Protein AF-A0A961E1S6-F1 (afdb_monomer_lite)

Foldseek 3Di:
DPDVVVLVVLLVVLVVQLVVLVVQLVVLVVPQDPVLVVCCVPDPVSVVVNVVCVVSVVSNVVSVVSNVVSVVVNVVSVLVVQLVVCVVVCVVVVHDPVVSVVSD

pLDDT: mean 72.64, std 11.31, range [42.47, 91.56]

Structure (mmCIF, N/CA/C/O backbone):
data_AF-A0A961E1S6-F1
#
_entry.id   AF-A0A961E1S6-F1
#
loop_
_atom_site.group_PDB
_atom_site.id
_atom_site.type_symbol
_atom_site.label_atom_id
_atom_site.label_alt_id
_atom_site.label_comp_id
_atom_site.label_asym_id
_atom_site.label_entity_id
_atom_site.label_seq_id
_atom_site.pdbx_PDB_ins_code
_atom_site.Cartn_x
_atom_site.Cartn_y
_atom_site.Cartn_z
_atom_site.occupancy
_atom_site.B_iso_or_equiv
_atom_site.auth_seq_id
_atom_site.auth_comp_id
_atom_site.auth_asym_id
_atom_site.auth_atom_id
_atom_site.pdbx_PDB_model_num
ATOM 1 N N . MET A 1 1 ? 1.639 -1.861 -27.780 1.00 49.94 1 MET A N 1
ATOM 2 C CA . MET A 1 1 ? 0.815 -0.814 -27.130 1.00 49.94 1 MET A CA 1
ATOM 3 C C . MET A 1 1 ? 1.611 0.489 -27.168 1.00 49.94 1 MET A C 1
ATOM 5 O O . MET A 1 1 ? 2.422 0.714 -26.287 1.00 49.94 1 MET A O 1
ATOM 9 N N . ASN A 1 2 ? 1.494 1.278 -28.242 1.00 56.91 2 ASN A N 1
ATOM 10 C CA . ASN A 1 2 ? 2.478 2.319 -28.599 1.00 56.91 2 ASN A CA 1
ATOM 11 C C . ASN A 1 2 ? 1.995 3.759 -28.326 1.00 56.91 2 ASN A C 1
ATOM 13 O O . ASN A 1 2 ? 2.334 4.679 -29.066 1.00 56.91 2 ASN A O 1
ATOM 17 N N . SER A 1 3 ? 1.168 3.958 -27.295 1.00 74.62 3 SER A N 1
ATOM 18 C CA . SER A 1 3 ? 0.652 5.283 -26.930 1.00 74.62 3 SER A CA 1
ATOM 19 C C . SER A 1 3 ? 1.215 5.710 -25.570 1.00 74.62 3 SER A C 1
ATOM 21 O O . SER A 1 3 ? 0.792 5.154 -24.554 1.00 74.62 3 SER A O 1
ATOM 23 N N . PRO A 1 4 ? 2.132 6.698 -25.520 1.00 76.44 4 PRO A N 1
ATOM 24 C CA . PRO A 1 4 ? 2.780 7.142 -24.277 1.00 76.44 4 PRO A CA 1
ATOM 25 C C . PRO A 1 4 ? 1.777 7.628 -23.219 1.00 76.44 4 PRO A C 1
ATOM 27 O O . PRO A 1 4 ? 2.005 7.479 -22.022 1.00 76.44 4 PRO A O 1
ATOM 30 N N . TRP A 1 5 ? 0.615 8.118 -23.655 1.00 80.88 5 TRP A N 1
ATOM 31 C CA . TRP A 1 5 ? -0.492 8.520 -22.788 1.00 80.88 5 TRP A CA 1
ATOM 32 C C . TRP A 1 5 ? -1.084 7.371 -21.964 1.00 80.88 5 TRP A C 1
ATOM 34 O O . TRP A 1 5 ? -1.400 7.564 -20.795 1.00 80.88 5 TRP A O 1
ATOM 44 N N . ILE A 1 6 ? -1.199 6.167 -22.537 1.00 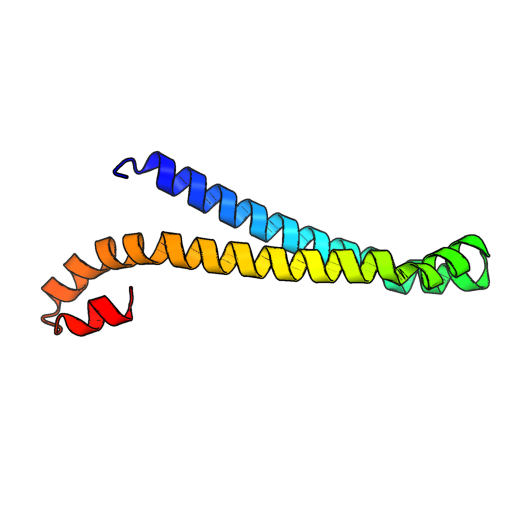82.44 6 ILE A N 1
ATOM 45 C CA . ILE A 1 6 ? -1.734 4.997 -21.822 1.00 82.44 6 ILE A CA 1
ATOM 46 C C . ILE A 1 6 ? -0.753 4.568 -20.732 1.00 82.44 6 ILE A C 1
ATOM 48 O O . ILE A 1 6 ? -1.167 4.282 -19.614 1.00 82.44 6 ILE A O 1
ATOM 52 N N . PHE A 1 7 ? 0.547 4.574 -21.039 1.00 79.19 7 PHE A N 1
ATOM 53 C CA . PHE A 1 7 ? 1.588 4.261 -20.063 1.00 79.19 7 PHE A CA 1
ATOM 54 C C . PHE A 1 7 ? 1.560 5.236 -18.880 1.00 79.19 7 PHE A C 1
ATOM 56 O O . PHE A 1 7 ? 1.573 4.803 -17.731 1.00 79.19 7 PHE A O 1
ATOM 63 N N . LEU A 1 8 ? 1.454 6.540 -19.154 1.00 83.31 8 LEU A N 1
ATOM 64 C CA . LEU A 1 8 ? 1.327 7.558 -18.111 1.00 83.31 8 LEU A CA 1
ATOM 65 C C . LEU A 1 8 ? 0.070 7.350 -17.259 1.00 83.31 8 LEU A C 1
ATOM 67 O O . LEU A 1 8 ? 0.175 7.314 -16.038 1.00 83.31 8 LEU A O 1
ATOM 71 N N . LEU A 1 9 ? -1.095 7.148 -17.881 1.00 87.69 9 LEU A N 1
ATOM 72 C CA . LEU A 1 9 ? -2.351 6.930 -17.154 1.00 87.69 9 LEU A CA 1
ATOM 73 C C . LEU A 1 9 ? -2.306 5.680 -16.267 1.00 87.69 9 LEU A C 1
ATOM 75 O O . LEU A 1 9 ? -2.728 5.738 -15.113 1.00 87.69 9 LEU A O 1
ATOM 79 N N . VAL A 1 10 ? -1.770 4.569 -16.779 1.00 85.19 10 VAL A N 1
ATOM 80 C CA . VAL A 1 10 ? -1.635 3.316 -16.020 1.00 85.19 10 VAL A CA 1
ATOM 81 C C . VAL A 1 10 ? -0.668 3.496 -14.852 1.00 85.19 10 VAL A C 1
ATOM 83 O O . VAL A 1 10 ? -1.018 3.161 -13.723 1.00 85.19 10 VAL A O 1
ATOM 86 N N . THR A 1 11 ? 0.512 4.073 -15.084 1.00 81.62 11 THR A N 1
ATOM 87 C CA . THR A 1 11 ? 1.508 4.306 -14.028 1.00 81.62 11 THR A CA 1
ATOM 88 C C . THR A 1 11 ? 0.977 5.250 -12.951 1.00 81.62 11 THR A C 1
ATOM 90 O O . THR A 1 11 ? 1.073 4.938 -11.764 1.00 81.62 11 THR A O 1
ATOM 93 N N . THR A 1 12 ? 0.358 6.371 -13.330 1.00 88.00 12 THR A N 1
ATOM 94 C CA . THR A 1 12 ? -0.252 7.300 -12.368 1.00 88.00 12 THR A CA 1
ATOM 95 C C . THR A 1 12 ? -1.386 6.634 -11.589 1.00 88.00 12 THR A C 1
ATOM 97 O O . THR A 1 12 ? -1.457 6.801 -10.372 1.00 88.00 12 THR A O 1
ATOM 100 N N . GLY A 1 13 ? -2.233 5.841 -12.252 1.00 90.44 13 GLY A N 1
ATOM 101 C CA . GLY A 1 13 ? -3.297 5.080 -11.597 1.00 90.44 13 GLY A CA 1
ATOM 102 C C . GLY A 1 13 ? -2.761 4.076 -10.574 1.00 90.44 13 GLY A C 1
ATOM 103 O O . GLY A 1 13 ? -3.275 4.006 -9.459 1.00 90.44 13 GLY A O 1
ATOM 104 N N . LEU A 1 14 ? -1.688 3.354 -10.909 1.00 85.19 14 LEU A N 1
ATOM 105 C CA . LEU A 1 14 ? -1.027 2.426 -9.988 1.00 85.19 14 LEU A CA 1
ATOM 106 C C . LEU A 1 14 ? -0.417 3.141 -8.780 1.00 85.19 14 LEU A C 1
ATOM 108 O O . LEU A 1 14 ? -0.579 2.675 -7.656 1.00 85.19 14 LEU A O 1
ATOM 112 N N . ILE A 1 15 ? 0.252 4.276 -8.994 1.00 86.69 15 ILE A N 1
ATOM 113 C CA . ILE A 1 15 ? 0.824 5.077 -7.903 1.00 86.69 15 ILE A CA 1
ATOM 114 C C . ILE A 1 15 ? -0.287 5.593 -6.981 1.00 86.69 15 ILE A C 1
ATOM 116 O O . ILE A 1 15 ? -0.167 5.490 -5.761 1.00 86.69 15 ILE A O 1
ATOM 120 N N . ALA A 1 16 ? -1.383 6.105 -7.549 1.00 91.56 16 ALA A N 1
ATOM 121 C CA . ALA A 1 16 ? -2.530 6.578 -6.780 1.00 91.56 16 ALA A CA 1
ATOM 122 C C . ALA A 1 16 ? -3.185 5.444 -5.974 1.00 91.56 16 ALA A C 1
ATOM 124 O O . ALA A 1 16 ? -3.505 5.634 -4.801 1.00 91.56 16 ALA A O 1
ATOM 125 N N . ALA A 1 17 ? -3.328 4.255 -6.567 1.00 85.75 17 ALA A N 1
ATOM 126 C CA . ALA A 1 17 ? -3.835 3.074 -5.874 1.00 85.75 17 ALA A CA 1
ATOM 127 C C . ALA A 1 17 ? -2.921 2.667 -4.705 1.00 85.75 17 ALA A C 1
ATOM 129 O O . ALA A 1 17 ? -3.407 2.481 -3.591 1.00 85.75 17 ALA A O 1
ATOM 130 N N . SER A 1 18 ? -1.601 2.619 -4.912 1.00 85.62 18 SER A N 1
ATOM 131 C CA . SER A 1 18 ? -0.636 2.367 -3.834 1.00 85.62 18 SER A CA 1
ATOM 132 C C . SER A 1 18 ? -0.743 3.401 -2.710 1.00 85.62 18 SER A C 1
ATOM 134 O O . SER A 1 18 ? -0.794 3.031 -1.539 1.00 85.62 18 SER A O 1
ATOM 136 N N . ALA A 1 19 ? -0.830 4.692 -3.047 1.00 86.81 19 ALA A N 1
ATOM 137 C CA . ALA A 1 19 ? -0.985 5.763 -2.062 1.00 86.81 19 ALA A CA 1
ATOM 138 C C . ALA A 1 19 ? -2.299 5.637 -1.269 1.00 86.81 19 ALA A C 1
ATOM 140 O O . ALA A 1 19 ? -2.315 5.865 -0.059 1.00 86.81 19 ALA A O 1
ATOM 141 N N . PHE A 1 20 ? -3.386 5.224 -1.926 1.00 87.44 20 PHE A N 1
ATOM 142 C CA . PHE A 1 20 ? -4.662 4.943 -1.275 1.00 87.44 20 PHE A CA 1
ATOM 143 C C . PHE A 1 20 ? -4.554 3.785 -0.272 1.00 87.44 20 PHE A C 1
ATOM 145 O O . PHE A 1 20 ? -4.983 3.939 0.871 1.00 87.44 20 PHE A O 1
ATOM 152 N N . PHE A 1 21 ? -3.940 2.658 -0.646 1.00 84.12 21 PHE A N 1
ATOM 153 C CA . PHE A 1 21 ? -3.758 1.525 0.271 1.00 84.12 21 PHE A CA 1
ATOM 154 C C . PHE A 1 21 ? -2.896 1.892 1.487 1.00 84.12 21 PHE A C 1
ATOM 156 O O . PHE A 1 21 ? -3.237 1.543 2.619 1.00 84.12 21 PHE A O 1
ATOM 163 N N . VAL A 1 22 ? -1.841 2.683 1.281 1.00 86.69 22 VAL A N 1
ATOM 164 C CA . VAL A 1 22 ? -1.022 3.221 2.377 1.00 86.69 22 VAL A CA 1
ATOM 165 C C . VAL A 1 22 ? -1.859 4.114 3.303 1.00 86.69 22 VAL A C 1
ATOM 167 O O . VAL A 1 22 ? -1.818 3.948 4.521 1.00 86.69 22 VAL A O 1
ATOM 170 N N . ALA A 1 23 ? -2.673 5.021 2.756 1.00 86.44 23 ALA A N 1
ATOM 171 C CA . ALA A 1 23 ? -3.555 5.872 3.558 1.00 86.44 23 ALA A CA 1
ATOM 172 C C . ALA A 1 23 ? -4.572 5.052 4.371 1.00 86.44 23 ALA A C 1
ATOM 174 O O . ALA A 1 23 ? -4.816 5.355 5.542 1.00 86.44 23 ALA A O 1
ATOM 175 N N . VAL A 1 24 ? -5.124 3.989 3.780 1.00 82.88 24 VAL A N 1
ATOM 176 C CA . VAL A 1 24 ? -6.009 3.042 4.468 1.00 82.88 24 VAL A CA 1
ATOM 177 C C . VAL A 1 24 ? -5.267 2.331 5.599 1.00 82.88 24 VAL A C 1
ATOM 179 O O . VAL A 1 24 ? -5.792 2.263 6.705 1.00 82.88 24 VAL A O 1
ATOM 182 N N . GLU A 1 25 ? -4.040 1.857 5.387 1.00 82.38 25 GLU A N 1
ATOM 183 C CA . GLU A 1 25 ? -3.230 1.224 6.435 1.00 82.38 25 GLU A CA 1
ATOM 184 C C . GLU A 1 25 ? -2.984 2.172 7.621 1.00 82.38 25 GLU A C 1
ATOM 186 O O . GLU A 1 25 ? -3.268 1.810 8.766 1.00 82.38 25 GLU A O 1
ATOM 191 N N . PHE A 1 26 ? -2.577 3.419 7.362 1.00 82.56 26 PHE A N 1
ATOM 192 C CA . PHE A 1 26 ? -2.393 4.428 8.411 1.00 82.56 26 PHE A CA 1
ATOM 193 C C . PHE A 1 26 ? -3.698 4.789 9.133 1.00 82.56 26 PHE A C 1
ATOM 195 O O . PHE A 1 26 ? -3.710 4.887 10.363 1.00 82.56 26 PHE A O 1
ATOM 202 N N . ALA A 1 27 ? -4.811 4.937 8.409 1.00 79.12 27 ALA A N 1
ATOM 203 C CA . ALA A 1 27 ? -6.122 5.194 9.007 1.00 79.12 27 ALA A CA 1
ATOM 204 C C . ALA A 1 27 ? -6.582 4.022 9.889 1.00 79.12 27 ALA A C 1
ATOM 206 O O . ALA A 1 27 ? -7.115 4.229 10.981 1.00 79.12 27 ALA A O 1
ATOM 207 N N . LEU A 1 28 ? -6.331 2.786 9.454 1.00 73.31 28 LEU A N 1
ATOM 208 C CA . LEU A 1 28 ? -6.645 1.580 10.211 1.00 73.31 28 LEU A CA 1
ATOM 209 C C . LEU A 1 28 ? -5.771 1.444 11.463 1.00 73.31 28 LEU A C 1
ATOM 211 O O . LEU A 1 28 ? -6.286 1.035 12.503 1.00 73.31 28 LEU A O 1
ATOM 215 N N . ILE A 1 29 ? -4.490 1.810 11.398 1.00 75.12 29 ILE A N 1
ATOM 216 C CA . ILE A 1 29 ? -3.598 1.854 12.566 1.00 75.12 29 ILE A CA 1
ATOM 217 C C . ILE A 1 29 ? -4.081 2.917 13.566 1.00 75.12 29 ILE A C 1
ATOM 219 O O . ILE A 1 29 ? -4.192 2.629 14.760 1.00 75.12 29 ILE A O 1
ATOM 223 N N . ALA A 1 30 ? -4.443 4.111 13.085 1.00 73.25 30 ALA A N 1
ATOM 224 C CA . ALA A 1 30 ? -4.923 5.213 13.919 1.00 73.25 30 ALA A CA 1
ATOM 225 C C . ALA A 1 30 ? -6.287 4.927 14.579 1.00 73.25 30 ALA A C 1
ATOM 227 O O . ALA A 1 30 ? -6.504 5.278 15.739 1.00 73.25 30 ALA A O 1
ATOM 228 N N . ALA A 1 31 ? -7.206 4.267 13.867 1.00 66.50 31 ALA A N 1
ATOM 229 C CA . ALA A 1 31 ? -8.564 4.016 14.348 1.00 66.50 31 ALA A CA 1
ATOM 230 C C . ALA A 1 31 ? -8.665 2.905 15.412 1.00 66.50 31 ALA A C 1
ATOM 232 O O . ALA A 1 31 ? -9.624 2.886 16.183 1.00 66.50 31 ALA A O 1
ATOM 233 N N . ARG A 1 32 ? -7.723 1.952 15.454 1.00 66.62 32 ARG A N 1
ATOM 234 C CA . ARG A 1 32 ? -7.962 0.653 16.114 1.00 66.62 32 ARG A CA 1
ATOM 235 C C . ARG A 1 32 ? -7.580 0.504 17.563 1.00 66.62 32 ARG A C 1
ATOM 237 O O . ARG A 1 32 ? -8.304 -0.175 18.277 1.00 66.62 32 ARG A O 1
ATOM 244 N N . ARG A 1 33 ? -6.416 0.992 17.976 1.00 59.94 33 ARG A N 1
ATOM 245 C CA . ARG A 1 33 ? -5.896 0.624 19.301 1.00 59.94 33 ARG A CA 1
ATOM 246 C C . ARG A 1 33 ? -6.239 1.665 20.338 1.00 59.94 33 ARG A C 1
ATOM 248 O O . ARG A 1 33 ? -7.138 1.425 21.127 1.00 59.94 33 ARG A O 1
ATOM 255 N N . SER A 1 34 ? -5.652 2.854 20.240 1.00 63.75 34 SER A N 1
ATOM 256 C CA . SER A 1 34 ? -5.820 3.886 21.270 1.00 63.75 34 SER A CA 1
ATOM 257 C C . SER A 1 34 ? -7.291 4.213 21.545 1.00 63.75 34 SER A C 1
ATOM 259 O O . SER A 1 34 ? -7.740 4.103 22.675 1.00 63.75 34 SER A O 1
ATOM 261 N N . ARG A 1 35 ? -8.098 4.518 20.522 1.00 64.25 35 ARG A N 1
ATOM 262 C CA . ARG A 1 35 ? -9.476 4.996 20.746 1.00 64.25 35 ARG A CA 1
ATOM 263 C C . ARG A 1 35 ? -10.438 3.926 21.267 1.00 64.25 35 ARG A C 1
ATOM 265 O O . ARG A 1 35 ? -11.329 4.249 22.049 1.00 64.25 35 ARG A O 1
ATOM 272 N N . LEU A 1 36 ? -10.289 2.673 20.833 1.00 65.12 36 LEU A N 1
ATOM 273 C CA . LEU A 1 36 ? -11.130 1.572 21.310 1.00 65.12 36 LEU A CA 1
ATOM 274 C C . LEU A 1 36 ? -10.660 1.051 22.674 1.00 65.12 36 LEU A C 1
ATOM 276 O O . LEU A 1 36 ? -11.513 0.704 23.488 1.00 65.12 36 LEU A O 1
ATOM 280 N N . GLU A 1 37 ? -9.351 1.037 22.948 1.00 66.38 37 GLU A N 1
ATOM 281 C CA . GLU A 1 37 ? -8.790 0.712 24.269 1.00 66.38 37 GLU A CA 1
ATOM 282 C C . GLU A 1 37 ? -9.175 1.769 25.313 1.00 66.38 37 GLU A C 1
ATOM 284 O O . GLU A 1 37 ? -9.619 1.398 26.397 1.00 66.38 37 GLU A O 1
ATOM 289 N N . ASP A 1 38 ? -9.135 3.058 24.962 1.00 71.69 38 ASP A N 1
ATOM 290 C CA . ASP A 1 38 ? -9.547 4.158 25.847 1.00 71.69 38 ASP A CA 1
ATOM 291 C C . ASP A 1 38 ? -11.060 4.135 26.136 1.00 71.69 38 ASP A C 1
ATOM 293 O O . ASP A 1 38 ? -11.507 4.478 27.231 1.00 71.69 38 ASP A O 1
ATOM 297 N N . ALA A 1 39 ? -11.880 3.702 25.169 1.00 70.75 39 ALA A N 1
ATOM 298 C CA . ALA A 1 39 ? -13.339 3.676 25.301 1.00 70.75 39 ALA A CA 1
ATOM 299 C C . ALA A 1 39 ? -13.902 2.351 25.860 1.00 70.75 39 ALA A C 1
ATOM 301 O O . ALA A 1 39 ? -15.027 2.325 26.372 1.00 70.75 39 ALA A O 1
ATOM 302 N N . ALA A 1 40 ? -13.162 1.239 25.789 1.00 71.12 40 ALA A N 1
ATOM 303 C CA . ALA A 1 40 ? -13.595 -0.081 26.267 1.00 71.12 40 ALA A CA 1
ATOM 304 C C . ALA A 1 40 ? -13.944 -0.153 27.775 1.00 71.12 40 ALA A C 1
ATOM 306 O O . ALA A 1 40 ? -14.896 -0.878 28.125 1.00 71.12 40 ALA A O 1
ATOM 307 N N . PRO A 1 41 ? -13.261 0.584 28.678 1.00 77.69 41 PRO A N 1
ATOM 308 C CA . PRO A 1 41 ? -13.630 0.660 30.087 1.00 77.69 41 PRO A CA 1
ATOM 309 C C . PRO A 1 41 ? -15.003 1.307 30.296 1.00 77.69 41 PRO A C 1
ATOM 311 O O . PRO A 1 41 ? -15.712 0.927 31.226 1.00 77.69 41 PRO A O 1
ATOM 314 N N . HIS A 1 42 ? -15.404 2.246 29.433 1.00 79.94 42 HIS A N 1
ATOM 315 C CA . HIS A 1 42 ? -16.581 3.103 29.644 1.00 79.94 42 HIS A CA 1
ATOM 316 C C . HIS A 1 42 ? -17.759 2.789 28.705 1.00 79.94 42 HIS A C 1
ATOM 318 O O . HIS A 1 42 ? -18.869 3.255 28.944 1.00 79.94 42 HIS A O 1
ATOM 324 N N . SER A 1 43 ? -17.571 1.961 27.669 1.00 76.31 43 SER A N 1
ATOM 325 C CA . SER A 1 43 ? -18.634 1.596 26.727 1.00 76.31 43 SER A CA 1
ATOM 326 C C . SER A 1 43 ? -18.655 0.103 26.394 1.00 76.31 43 SER A C 1
ATOM 328 O O . SER A 1 43 ? -17.684 -0.480 25.903 1.00 76.31 43 SER A O 1
ATOM 330 N N . ARG A 1 44 ? -19.819 -0.532 26.603 1.00 76.00 44 ARG A N 1
ATOM 331 C CA . ARG A 1 44 ? -20.070 -1.925 26.188 1.00 76.00 44 ARG A CA 1
ATOM 332 C C . ARG A 1 44 ? -19.983 -2.094 24.667 1.00 76.00 44 ARG A C 1
ATOM 334 O O . ARG A 1 44 ? -19.531 -3.144 24.213 1.00 76.00 44 ARG A O 1
ATOM 341 N N . ALA A 1 45 ? -20.350 -1.060 23.907 1.00 69.62 45 ALA A N 1
ATOM 342 C CA . ALA A 1 45 ? -20.239 -1.037 22.452 1.00 69.62 45 ALA A CA 1
ATOM 343 C C . ALA A 1 45 ? -18.771 -0.990 21.999 1.00 69.62 45 ALA A C 1
ATOM 345 O O . ALA A 1 45 ? -18.386 -1.772 21.136 1.00 69.62 45 ALA A O 1
ATOM 346 N N . ALA A 1 46 ? -17.922 -0.180 22.646 1.00 68.75 46 ALA A N 1
ATOM 347 C CA . ALA A 1 46 ? -16.481 -0.153 22.363 1.00 68.75 46 ALA A CA 1
ATOM 348 C C . ALA A 1 46 ? -15.816 -1.507 22.657 1.00 68.75 46 ALA A C 1
ATOM 350 O O . ALA A 1 46 ? -14.999 -1.989 21.881 1.00 68.75 46 ALA A O 1
ATOM 351 N N . ARG A 1 47 ? -16.241 -2.188 23.727 1.00 71.56 47 ARG A N 1
ATOM 352 C CA . ARG A 1 47 ? -15.769 -3.539 24.074 1.00 71.56 47 ARG A CA 1
ATOM 353 C C . ARG A 1 47 ? -16.239 -4.615 23.086 1.00 71.56 47 ARG A C 1
ATOM 355 O O . ARG A 1 47 ? -15.559 -5.618 22.892 1.00 71.56 47 ARG A O 1
ATOM 362 N N . ALA A 1 48 ? -17.423 -4.4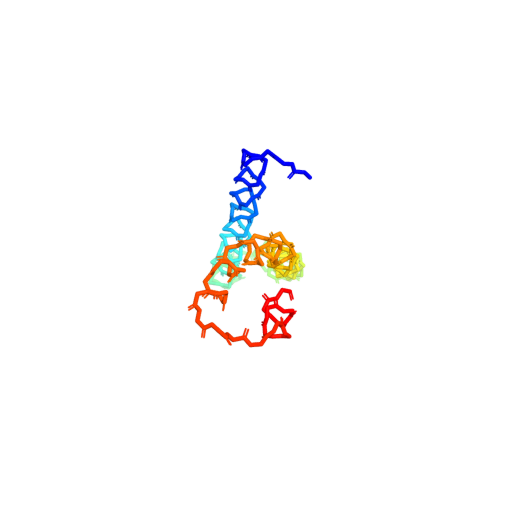53 22.494 1.00 72.44 48 ALA A N 1
ATOM 363 C CA . ALA A 1 48 ? -17.908 -5.318 21.418 1.00 72.44 48 ALA A CA 1
ATOM 364 C C . ALA A 1 48 ? -17.144 -5.060 20.107 1.00 72.44 48 ALA A C 1
ATOM 366 O O . ALA A 1 48 ? -16.684 -6.010 19.485 1.00 72.44 48 ALA A O 1
ATOM 367 N N . ALA A 1 49 ? -16.901 -3.796 19.757 1.00 67.31 49 ALA A N 1
ATOM 368 C CA . ALA A 1 49 ? -16.115 -3.406 18.588 1.00 67.31 49 ALA A CA 1
ATOM 369 C C . ALA A 1 49 ? -14.639 -3.839 18.686 1.00 67.31 49 ALA A C 1
ATOM 371 O O . ALA A 1 49 ? -14.092 -4.336 17.707 1.00 67.31 49 ALA A O 1
ATOM 372 N N . LEU A 1 50 ? -14.018 -3.751 19.872 1.00 70.56 50 LEU A N 1
ATOM 373 C CA . LEU A 1 50 ? -12.672 -4.283 20.132 1.00 70.56 50 LEU A CA 1
ATOM 374 C C . LEU A 1 50 ? -12.616 -5.809 19.921 1.00 70.56 50 LEU A C 1
ATOM 376 O O . LEU A 1 50 ? -11.627 -6.333 19.419 1.00 70.56 50 LEU A O 1
ATOM 380 N N . ARG A 1 51 ? -13.697 -6.528 20.257 1.00 68.56 51 ARG A N 1
ATOM 381 C CA . ARG A 1 51 ? -13.828 -7.972 19.990 1.00 68.56 51 ARG A CA 1
ATOM 382 C C . ARG A 1 51 ? -14.055 -8.284 18.507 1.00 68.56 51 ARG A C 1
ATOM 384 O O . ARG A 1 51 ? -13.570 -9.307 18.042 1.00 68.56 51 ARG A O 1
ATOM 391 N N . SER A 1 52 ? -14.708 -7.388 17.765 1.00 65.12 52 SER A N 1
ATOM 392 C CA . SER A 1 52 ? -14.856 -7.439 16.298 1.00 65.12 52 SER A CA 1
ATOM 393 C C . SER A 1 52 ? -13.699 -6.785 15.531 1.00 65.12 52 SER A C 1
ATOM 395 O O . SER A 1 52 ? -13.800 -6.572 14.323 1.00 65.12 52 SER A O 1
ATOM 397 N N . ALA A 1 53 ? -12.557 -6.525 16.179 1.00 65.94 53 ALA A N 1
ATOM 398 C CA . ALA A 1 53 ? -11.339 -6.051 15.516 1.00 65.94 53 ALA A CA 1
ATOM 399 C C . ALA A 1 53 ? -10.777 -7.039 14.460 1.00 65.94 53 ALA A C 1
ATOM 401 O O . ALA A 1 53 ? -9.789 -6.737 13.788 1.00 65.94 53 ALA A O 1
ATOM 402 N N . SER A 1 54 ? -11.423 -8.194 14.276 1.00 64.44 54 SER A N 1
ATOM 403 C CA . SER A 1 54 ? -11.189 -9.138 13.184 1.00 64.44 54 SER A CA 1
ATOM 404 C C . SER A 1 54 ? -11.456 -8.532 11.796 1.00 64.44 54 SER A C 1
ATOM 406 O O . SER A 1 54 ? -10.623 -8.684 10.904 1.00 64.44 54 SER A O 1
ATOM 408 N N . GLU A 1 55 ? -12.558 -7.793 11.621 1.00 67.38 55 GLU A N 1
ATOM 409 C CA . GLU A 1 55 ? -12.916 -7.054 10.383 1.00 67.38 55 GLU A CA 1
ATOM 410 C C . GLU A 1 55 ? -11.804 -6.094 9.983 1.00 67.38 55 GLU A C 1
ATOM 412 O O . GLU A 1 55 ? -11.338 -5.981 8.850 1.00 67.38 55 GLU A O 1
ATOM 417 N N . LEU A 1 56 ? -11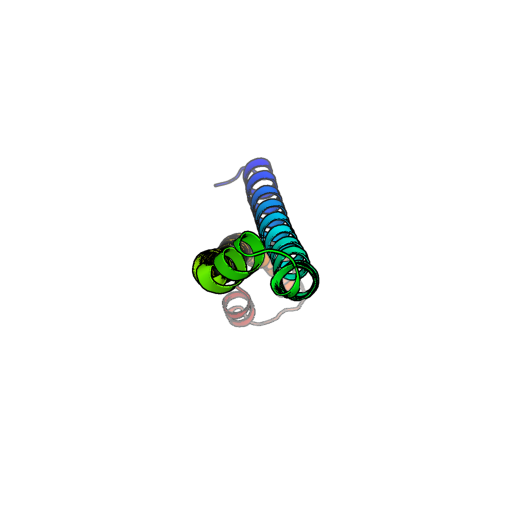.311 -5.442 11.017 1.00 66.12 56 LEU A N 1
ATOM 418 C CA . LEU A 1 56 ? -10.171 -4.598 10.968 1.00 66.12 56 LEU A CA 1
ATOM 419 C C . LEU A 1 56 ? -8.972 -5.450 10.451 1.00 66.12 56 LEU A C 1
ATOM 421 O O . LEU A 1 56 ? -8.374 -5.104 9.424 1.00 66.12 56 LEU A O 1
ATOM 425 N N . SER A 1 57 ? -8.537 -6.533 11.096 1.00 73.56 57 SER A N 1
ATOM 426 C CA . SER A 1 57 ? -7.384 -7.310 10.581 1.00 73.56 57 SER A CA 1
ATOM 427 C C . SER A 1 57 ? -7.548 -7.775 9.123 1.00 73.56 57 SER A C 1
ATOM 429 O O . SER A 1 57 ? -6.567 -7.756 8.384 1.00 73.56 57 SER A O 1
ATOM 431 N N . VAL A 1 58 ? -8.774 -8.072 8.680 1.00 77.75 58 VAL A N 1
ATOM 432 C CA . VAL A 1 58 ? -9.086 -8.400 7.278 1.00 77.75 58 VAL A CA 1
ATOM 433 C C . VAL A 1 58 ? -8.833 -7.213 6.345 1.00 77.75 58 VAL A C 1
ATOM 435 O O . VAL A 1 58 ? -8.186 -7.383 5.316 1.00 77.75 58 VAL A O 1
ATOM 438 N N . LEU A 1 59 ? -9.253 -5.997 6.709 1.00 76.19 59 LEU A N 1
ATOM 439 C CA . LEU A 1 59 ? -8.959 -4.788 5.925 1.00 76.19 59 LEU A CA 1
ATOM 440 C C . LEU A 1 59 ? -7.455 -4.480 5.849 1.00 76.19 59 LEU A C 1
ATOM 442 O O . LEU A 1 59 ? -6.973 -4.005 4.824 1.00 76.19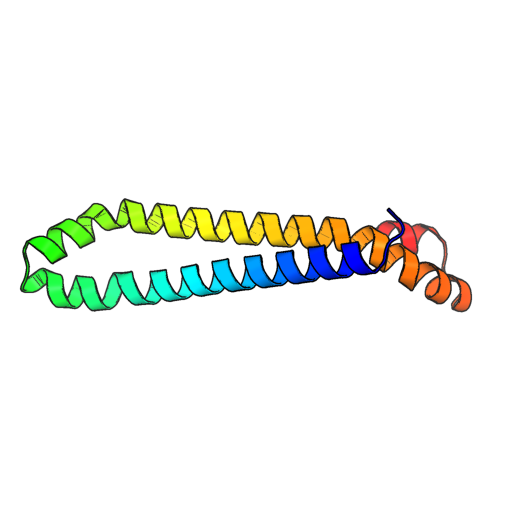 59 LEU A O 1
ATOM 446 N N . LEU A 1 60 ? -6.706 -4.769 6.919 1.00 80.56 60 LEU A N 1
ATOM 447 C CA . LEU A 1 60 ? -5.251 -4.595 6.939 1.00 80.56 60 LEU A CA 1
ATOM 448 C C . LEU A 1 60 ? -4.564 -5.610 6.011 1.00 80.56 60 LEU A C 1
ATOM 450 O O . LEU A 1 60 ? -3.731 -5.230 5.192 1.00 80.56 60 LEU A O 1
ATOM 454 N N . ALA A 1 61 ? -4.973 -6.879 6.087 1.00 82.88 61 ALA A N 1
ATOM 455 C CA . ALA A 1 61 ? -4.499 -7.931 5.191 1.00 82.88 61 ALA A CA 1
ATOM 456 C C . ALA A 1 61 ? -4.853 -7.631 3.723 1.00 82.88 61 ALA A C 1
ATOM 458 O O . ALA A 1 61 ? -4.013 -7.779 2.837 1.00 82.88 61 ALA A O 1
ATOM 459 N N . GLY A 1 62 ? -6.068 -7.136 3.467 1.00 84.06 62 GLY A N 1
ATOM 460 C CA . GLY A 1 62 ? -6.500 -6.684 2.145 1.00 84.06 62 GLY A CA 1
ATOM 461 C C . GLY A 1 62 ? -5.654 -5.526 1.609 1.00 84.06 62 GLY A C 1
ATOM 462 O O . GLY A 1 62 ? -5.271 -5.548 0.441 1.00 84.06 62 GLY A O 1
ATOM 463 N N . SER A 1 63 ? -5.297 -4.557 2.460 1.00 83.56 63 SER A N 1
ATOM 464 C CA . SER A 1 63 ? -4.419 -3.444 2.074 1.00 83.56 63 SER A CA 1
ATOM 465 C C . SER A 1 63 ? -3.014 -3.918 1.685 1.00 83.56 63 SER A C 1
ATOM 467 O O . SER A 1 63 ? -2.497 -3.532 0.639 1.00 83.56 63 SER A O 1
ATOM 469 N N . GLN A 1 64 ? -2.420 -4.830 2.460 1.00 86.12 64 GLN A N 1
ATOM 470 C CA . GLN A 1 64 ? -1.093 -5.389 2.167 1.00 86.12 64 GLN A CA 1
ATOM 471 C C . GLN A 1 64 ? -1.068 -6.212 0.870 1.00 86.12 64 GLN A C 1
ATOM 473 O O . GLN A 1 64 ? -0.121 -6.114 0.082 1.00 86.12 64 GLN A O 1
ATOM 478 N N . LEU A 1 65 ? -2.129 -6.980 0.601 1.00 89.56 65 LEU A N 1
ATOM 479 C CA . LEU A 1 65 ? -2.304 -7.643 -0.694 1.00 89.56 65 LEU A CA 1
ATOM 480 C C . LEU A 1 65 ? -2.442 -6.621 -1.832 1.00 89.56 65 LEU A C 1
ATOM 482 O O . LEU A 1 65 ? -1.795 -6.785 -2.866 1.00 89.56 65 LEU A O 1
ATOM 486 N N . GLY A 1 66 ? -3.209 -5.545 -1.632 1.00 84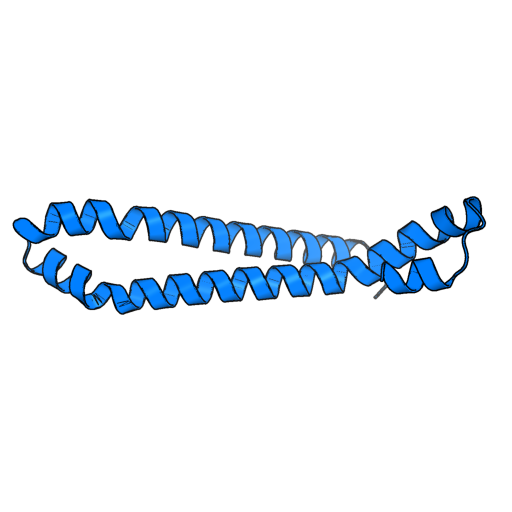.69 66 GLY A N 1
ATOM 487 C CA . GLY A 1 66 ? -3.342 -4.443 -2.591 1.00 84.69 66 GLY A CA 1
ATOM 488 C C . GLY A 1 66 ? -2.000 -3.794 -2.936 1.00 84.69 66 GLY A C 1
ATOM 489 O O . GLY A 1 66 ? -1.657 -3.688 -4.113 1.00 84.69 66 GLY A O 1
ATOM 490 N N . ILE A 1 67 ? -1.190 -3.459 -1.926 1.00 84.44 67 ILE A N 1
ATOM 491 C CA . ILE A 1 67 ? 0.167 -2.907 -2.100 1.00 84.44 67 ILE A CA 1
ATOM 492 C C . ILE A 1 67 ? 1.051 -3.874 -2.895 1.00 84.44 67 ILE A C 1
ATOM 494 O O . ILE A 1 67 ? 1.772 -3.457 -3.805 1.00 84.44 67 ILE A O 1
ATOM 498 N N . THR A 1 68 ? 0.978 -5.171 -2.588 1.00 89.88 68 THR A N 1
ATOM 499 C CA . THR A 1 68 ? 1.752 -6.203 -3.292 1.00 89.88 68 THR A CA 1
ATOM 500 C C . THR A 1 68 ? 1.361 -6.273 -4.766 1.00 89.88 68 THR A C 1
ATOM 502 O O . THR A 1 68 ? 2.229 -6.221 -5.638 1.00 89.88 68 THR A O 1
ATOM 505 N N . VAL A 1 69 ? 0.061 -6.322 -5.065 1.00 88.12 69 VAL A N 1
ATOM 506 C CA . VAL A 1 69 ? -0.451 -6.354 -6.443 1.00 88.12 69 VAL A CA 1
ATOM 507 C C . VAL A 1 69 ? -0.061 -5.089 -7.204 1.00 88.12 69 VAL A C 1
ATOM 509 O O . VAL A 1 69 ? 0.430 -5.192 -8.328 1.00 88.12 69 VAL A O 1
ATOM 512 N N . CYS A 1 70 ? -0.207 -3.907 -6.600 1.00 84.25 70 CYS A N 1
ATOM 513 C CA . CYS A 1 70 ? 0.202 -2.647 -7.219 1.00 84.25 70 CYS A CA 1
ATOM 514 C C . CYS A 1 70 ? 1.711 -2.611 -7.496 1.00 84.25 70 CYS A C 1
ATOM 516 O O . CYS A 1 70 ? 2.119 -2.169 -8.567 1.00 84.25 70 CYS A O 1
ATOM 518 N N . THR A 1 71 ? 2.538 -3.121 -6.579 1.00 80.19 71 THR A N 1
ATOM 519 C CA . THR A 1 71 ? 4.000 -3.176 -6.744 1.00 80.19 71 THR A CA 1
ATOM 520 C C . THR A 1 71 ? 4.403 -4.138 -7.863 1.00 80.19 71 THR A C 1
ATOM 522 O O . THR A 1 71 ? 5.223 -3.785 -8.711 1.00 80.19 71 THR A O 1
ATOM 525 N N . LEU A 1 72 ? 3.793 -5.326 -7.925 1.00 86.62 72 LEU A N 1
ATOM 526 C CA . LEU A 1 72 ? 4.032 -6.299 -8.996 1.00 86.62 72 LEU A CA 1
ATOM 527 C C . LEU A 1 72 ? 3.569 -5.774 -10.357 1.00 86.62 72 LEU A C 1
ATOM 529 O O . LEU A 1 72 ? 4.298 -5.893 -11.341 1.00 86.62 72 LEU A O 1
ATOM 533 N N . ALA A 1 73 ? 2.388 -5.158 -10.414 1.00 83.50 73 ALA A N 1
ATOM 534 C CA . ALA A 1 73 ? 1.867 -4.551 -11.632 1.00 83.50 73 ALA A CA 1
ATOM 535 C C . ALA A 1 73 ? 2.755 -3.384 -12.092 1.00 83.50 73 ALA A C 1
ATOM 537 O O . ALA A 1 73 ? 3.050 -3.275 -13.282 1.00 83.50 73 ALA A O 1
ATOM 538 N N . LEU A 1 74 ? 3.252 -2.562 -11.160 1.00 79.94 74 LEU A N 1
ATOM 539 C CA . LEU A 1 74 ? 4.171 -1.472 -11.479 1.00 79.94 74 LEU A CA 1
ATOM 540 C C . LEU A 1 74 ? 5.486 -2.030 -12.014 1.00 79.94 74 LEU A C 1
ATOM 542 O O . LEU A 1 74 ? 5.963 -1.547 -13.033 1.00 79.94 74 LEU A O 1
ATOM 546 N N . GLY A 1 75 ? 6.034 -3.076 -11.393 1.00 78.12 75 GLY A N 1
ATOM 547 C CA . GLY A 1 75 ? 7.211 -3.787 -11.892 1.00 78.12 75 GLY A CA 1
ATOM 548 C C . GLY A 1 75 ? 7.001 -4.343 -13.303 1.00 78.12 75 GLY A C 1
ATOM 549 O O . GLY A 1 75 ? 7.819 -4.095 -14.185 1.00 78.12 75 GLY A O 1
ATOM 550 N N . ALA A 1 76 ? 5.877 -5.015 -13.556 1.00 79.50 76 ALA A N 1
ATOM 551 C CA . ALA A 1 76 ? 5.538 -5.575 -14.866 1.00 79.50 76 ALA A CA 1
ATOM 552 C C . ALA A 1 76 ? 5.366 -4.503 -15.959 1.00 79.50 76 ALA A C 1
ATOM 554 O O . ALA A 1 76 ? 5.757 -4.729 -17.102 1.00 79.50 76 ALA A O 1
ATOM 555 N N . VAL A 1 77 ? 4.825 -3.329 -15.614 1.00 77.19 77 VAL A N 1
ATOM 556 C CA . VAL A 1 77 ? 4.721 -2.168 -16.519 1.00 77.19 77 VAL A CA 1
ATOM 557 C C . VAL A 1 77 ? 6.074 -1.467 -16.686 1.00 77.19 77 VAL A C 1
ATOM 559 O O . VAL A 1 77 ? 6.391 -0.976 -17.767 1.00 77.19 77 VAL A O 1
ATOM 562 N N . THR A 1 78 ? 6.900 -1.449 -15.643 1.00 69.00 78 THR A N 1
ATOM 563 C CA . THR A 1 78 ? 8.203 -0.773 -15.628 1.00 69.00 78 THR A CA 1
ATOM 564 C C . THR A 1 78 ? 9.255 -1.546 -16.419 1.00 69.00 78 THR A C 1
ATOM 566 O O . THR A 1 78 ? 10.019 -0.918 -17.140 1.00 69.00 78 THR A O 1
ATOM 569 N N . LYS A 1 79 ? 9.260 -2.884 -16.384 1.00 67.31 79 LYS A N 1
ATOM 570 C CA . LYS A 1 79 ? 10.170 -3.752 -17.161 1.00 67.31 79 LYS A CA 1
ATOM 571 C C . LYS A 1 79 ? 10.285 -3.389 -18.657 1.00 67.31 79 LYS A C 1
ATOM 573 O O . LYS A 1 79 ? 11.398 -3.119 -19.110 1.00 67.31 79 LYS A O 1
ATOM 578 N N . PRO A 1 80 ? 9.190 -3.283 -19.438 1.00 64.25 80 PRO A N 1
ATOM 579 C CA . PRO A 1 80 ? 9.278 -2.896 -20.846 1.00 64.25 80 PRO A CA 1
ATOM 580 C C . PRO A 1 80 ? 9.737 -1.443 -21.040 1.00 64.25 80 PRO A C 1
ATOM 582 O O . PRO A 1 80 ? 10.411 -1.152 -22.025 1.00 64.25 80 PRO A O 1
ATOM 585 N N . ALA A 1 81 ? 9.423 -0.535 -20.109 1.00 61.00 81 ALA A N 1
ATOM 586 C CA . ALA A 1 81 ? 9.889 0.851 -20.169 1.00 61.00 81 ALA A CA 1
ATOM 587 C C . ALA A 1 81 ? 11.394 0.955 -19.868 1.00 61.00 81 ALA A C 1
ATOM 589 O O . ALA A 1 81 ? 12.137 1.555 -20.637 1.00 61.00 81 ALA A O 1
ATOM 590 N N . VAL A 1 82 ? 11.859 0.309 -18.802 1.00 60.94 82 VAL A N 1
ATOM 591 C CA . VAL A 1 82 ? 13.268 0.220 -18.399 1.00 60.94 82 VAL A CA 1
ATOM 592 C C . VAL A 1 82 ? 14.097 -0.405 -19.516 1.00 60.94 82 VAL A C 1
ATOM 594 O O . VAL A 1 82 ? 15.089 0.189 -19.924 1.00 60.94 82 VAL A O 1
ATOM 597 N N . HIS A 1 83 ? 13.649 -1.510 -20.116 1.00 61.53 83 HIS A N 1
ATOM 598 C CA . HIS A 1 83 ? 14.334 -2.109 -21.263 1.00 61.53 83 HIS A CA 1
ATOM 599 C C . HIS A 1 83 ? 14.465 -1.122 -22.441 1.00 61.53 83 HIS A C 1
ATOM 601 O O . HIS A 1 83 ? 15.556 -0.951 -22.987 1.00 61.53 83 HIS A O 1
ATOM 607 N N . HIS A 1 84 ? 13.402 -0.390 -22.794 1.00 60.66 84 HIS A N 1
ATOM 608 C CA . HIS A 1 84 ? 13.439 0.581 -23.898 1.00 60.66 84 HIS A CA 1
ATOM 609 C C . HIS A 1 84 ? 14.373 1.777 -23.631 1.00 60.66 84 HIS A C 1
ATOM 611 O O . HIS A 1 84 ? 15.015 2.274 -24.556 1.00 60.66 84 HIS A O 1
ATOM 617 N N . TRP A 1 85 ? 14.484 2.213 -22.372 1.00 59.28 85 TRP A N 1
ATOM 618 C CA . TRP A 1 85 ? 15.341 3.333 -21.962 1.00 59.28 85 TRP A CA 1
ATOM 619 C C . TRP A 1 85 ? 16.802 2.930 -21.713 1.00 59.28 85 TRP A C 1
ATOM 621 O O . TRP A 1 85 ? 17.705 3.714 -22.003 1.00 59.28 85 TRP A O 1
ATOM 631 N N . LEU A 1 86 ? 17.066 1.714 -21.223 1.00 57.66 86 LEU A N 1
ATOM 632 C CA . LEU A 1 86 ? 18.427 1.224 -20.982 1.00 57.66 86 LEU A CA 1
ATOM 633 C C . LEU A 1 86 ? 19.106 0.657 -22.229 1.00 57.66 86 LEU A C 1
ATOM 635 O O . LEU A 1 86 ? 20.330 0.710 -22.306 1.00 57.66 86 LEU A O 1
ATOM 639 N N . THR A 1 87 ? 18.361 0.183 -23.232 1.00 58.53 87 THR A N 1
ATOM 640 C CA . THR A 1 87 ? 18.938 -0.307 -24.500 1.00 58.53 87 THR A CA 1
ATOM 641 C C . THR A 1 87 ? 19.881 0.705 -25.186 1.00 58.53 87 THR A C 1
ATOM 643 O O . THR A 1 87 ? 20.983 0.307 -25.576 1.00 58.53 87 THR A O 1
ATOM 646 N N . PRO A 1 88 ? 19.543 2.006 -25.334 1.00 59.88 88 PRO A N 1
ATOM 647 C CA . PRO A 1 88 ? 20.472 2.986 -25.906 1.00 59.88 88 PRO A CA 1
ATOM 648 C C . PRO A 1 88 ? 21.668 3.297 -24.989 1.00 59.88 88 PRO A C 1
ATOM 650 O O . PRO A 1 88 ? 22.777 3.473 -25.490 1.00 59.88 88 PRO A O 1
ATOM 653 N N . ALA A 1 89 ? 21.482 3.302 -23.663 1.00 60.22 89 ALA A N 1
ATOM 654 C CA . ALA A 1 89 ? 22.560 3.548 -22.698 1.00 60.22 89 ALA A CA 1
ATOM 655 C C . ALA A 1 89 ? 23.585 2.396 -22.656 1.00 60.22 89 ALA A C 1
ATOM 657 O O . ALA A 1 89 ? 24.791 2.636 -22.664 1.00 60.22 89 ALA A O 1
ATOM 658 N N . PHE A 1 90 ? 23.120 1.143 -22.701 1.00 56.88 90 PHE A N 1
ATOM 659 C CA . PHE A 1 90 ? 23.976 -0.047 -22.757 1.00 56.88 90 PHE A CA 1
ATOM 660 C C . PHE A 1 90 ? 24.728 -0.173 -24.091 1.00 56.88 90 PHE A C 1
ATOM 662 O O . PHE A 1 90 ? 25.895 -0.568 -24.097 1.00 56.88 90 PHE A O 1
ATOM 669 N N . ARG A 1 91 ? 24.110 0.230 -25.215 1.00 57.41 91 ARG A N 1
ATOM 670 C CA . ARG A 1 91 ? 24.787 0.292 -26.526 1.00 57.41 91 ARG A CA 1
ATOM 671 C C . ARG A 1 91 ? 25.917 1.322 -26.569 1.00 57.41 91 ARG A C 1
ATOM 673 O O . ARG A 1 91 ? 26.928 1.059 -27.208 1.00 57.41 91 ARG A O 1
ATOM 680 N N . LEU A 1 92 ? 25.765 2.462 -25.892 1.00 60.25 92 LEU A N 1
ATOM 681 C CA . LEU A 1 92 ? 26.810 3.490 -25.795 1.00 60.25 92 LEU A CA 1
ATOM 682 C C . LEU A 1 92 ? 27.997 3.052 -24.921 1.00 60.25 92 LEU A C 1
ATOM 684 O O . LEU A 1 92 ? 29.117 3.490 -25.165 1.00 60.25 92 LEU A O 1
ATOM 688 N N . TRP A 1 93 ? 27.770 2.176 -23.936 1.00 59.91 93 TRP A N 1
ATOM 689 C CA . TRP A 1 93 ? 28.805 1.721 -22.998 1.00 59.91 93 TRP A CA 1
ATOM 690 C C . TRP A 1 93 ? 29.503 0.409 -23.412 1.00 59.91 93 TRP A C 1
ATOM 692 O O . TRP A 1 93 ? 30.432 -0.030 -22.739 1.00 59.91 93 TRP A O 1
ATOM 702 N N . GLY A 1 94 ? 29.084 -0.231 -24.513 1.00 60.31 94 GLY A N 1
ATOM 703 C CA . GLY A 1 94 ? 29.701 -1.467 -25.023 1.00 60.31 94 GLY A CA 1
ATOM 704 C C . GLY A 1 94 ? 29.468 -2.70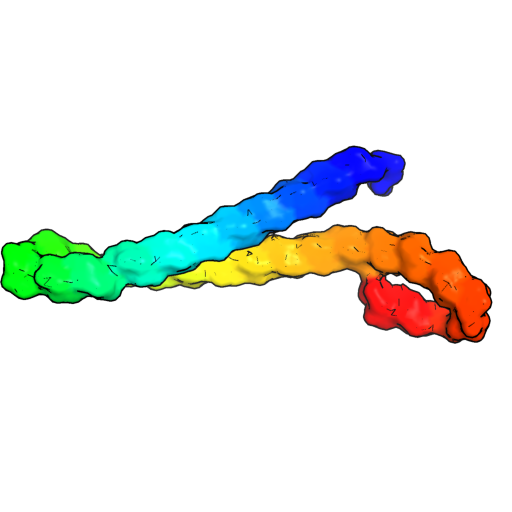7 -24.150 1.00 60.31 94 GLY A C 1
ATOM 705 O O . GLY A 1 94 ? 30.200 -3.690 -24.261 1.00 60.31 94 GLY A O 1
ATOM 706 N N . ALA A 1 95 ? 28.471 -2.670 -23.266 1.00 60.06 95 ALA A N 1
ATOM 707 C CA . ALA A 1 95 ? 28.197 -3.750 -22.328 1.00 60.06 95 ALA A CA 1
ATOM 708 C C . ALA A 1 95 ? 27.407 -4.907 -22.986 1.00 60.06 95 ALA A C 1
ATOM 710 O O . ALA A 1 95 ? 26.577 -4.677 -23.871 1.00 60.06 95 ALA A O 1
ATOM 711 N N . PRO A 1 96 ? 27.669 -6.165 -22.581 1.00 58.66 96 PRO A N 1
ATOM 712 C CA . PRO A 1 96 ? 27.117 -7.345 -23.235 1.00 58.66 96 PRO A CA 1
ATOM 713 C C . PRO A 1 96 ? 25.588 -7.464 -23.051 1.00 58.66 96 PRO A C 1
ATOM 715 O O . PRO A 1 96 ? 25.061 -7.129 -21.990 1.00 58.66 96 PRO A O 1
ATOM 718 N N . PRO A 1 97 ? 24.864 -7.977 -24.065 1.00 58.69 97 PRO A N 1
ATOM 719 C CA . PRO A 1 97 ? 23.402 -7.878 -24.171 1.00 58.69 97 PRO A CA 1
ATOM 720 C C . PRO A 1 97 ? 22.618 -8.581 -23.049 1.00 58.69 97 PRO A C 1
ATOM 722 O O . PRO A 1 97 ? 21.512 -8.157 -22.736 1.00 58.69 97 PRO A O 1
ATOM 725 N N . TRP A 1 98 ? 23.200 -9.581 -22.379 1.00 64.62 98 TRP A N 1
ATOM 726 C CA . TRP A 1 98 ? 22.551 -10.317 -21.282 1.00 64.62 98 TRP A CA 1
ATOM 727 C C . TRP A 1 98 ? 22.294 -9.464 -20.026 1.00 64.62 98 TRP A C 1
ATOM 729 O O . TRP A 1 98 ? 21.422 -9.792 -19.224 1.00 64.62 98 TRP A O 1
ATOM 739 N N . LEU A 1 99 ? 23.019 -8.353 -19.846 1.00 61.12 99 LEU A N 1
ATOM 740 C CA . LEU A 1 99 ? 22.772 -7.418 -18.742 1.00 61.12 99 LEU A CA 1
ATOM 741 C C . LEU A 1 99 ? 21.466 -6.631 -18.929 1.00 61.12 99 LEU A C 1
ATOM 743 O O . LEU A 1 99 ? 20.824 -6.275 -17.942 1.00 61.12 99 LEU A O 1
ATOM 747 N N . ALA A 1 100 ? 21.047 -6.399 -20.176 1.00 54.44 100 ALA A N 1
ATOM 748 C CA . ALA A 1 100 ? 19.764 -5.768 -20.479 1.00 54.44 100 ALA A CA 1
ATOM 749 C C . ALA A 1 100 ? 18.577 -6.721 -20.244 1.00 54.44 100 ALA A C 1
ATOM 751 O O . ALA A 1 100 ? 17.481 -6.254 -19.937 1.00 54.44 100 ALA A O 1
ATOM 752 N N . ASP A 1 101 ? 18.811 -8.035 -20.335 1.00 57.50 101 ASP A N 1
ATOM 753 C CA . ASP A 1 101 ? 17.808 -9.070 -20.059 1.00 57.50 101 ASP A CA 1
ATOM 754 C C . ASP A 1 101 ? 17.608 -9.308 -18.554 1.00 57.50 101 ASP A C 1
ATOM 756 O O . ASP A 1 101 ? 16.508 -9.636 -18.126 1.00 57.50 101 ASP A O 1
ATOM 760 N N . LEU A 1 102 ? 18.639 -9.094 -17.726 1.00 57.09 102 LEU A N 1
ATOM 761 C CA . LEU A 1 102 ? 18.527 -9.180 -16.260 1.00 57.09 102 LEU A CA 1
ATOM 762 C C . LEU A 1 102 ? 17.883 -7.950 -15.611 1.00 57.09 102 LEU A C 1
ATOM 764 O O . LEU A 1 102 ? 17.357 -8.045 -14.504 1.00 57.09 102 LEU A O 1
ATOM 768 N N . ALA A 1 103 ? 17.949 -6.796 -16.276 1.00 49.06 103 ALA A N 1
ATOM 769 C CA . ALA A 1 103 ? 17.300 -5.565 -15.826 1.00 49.06 103 ALA A CA 1
ATOM 770 C C . ALA A 1 103 ? 15.820 -5.467 -16.261 1.00 49.06 103 ALA A C 1
ATOM 772 O O . ALA A 1 103 ? 15.125 -4.538 -15.838 1.00 49.06 103 ALA A O 1
ATOM 773 N N . GLY A 1 104 ? 15.357 -6.395 -17.111 1.00 42.47 104 GLY A N 1
ATOM 774 C CA . GLY A 1 104 ? 13.999 -6.488 -17.658 1.00 42.47 104 GLY A CA 1
ATOM 775 C C . GLY A 1 104 ? 13.147 -7.583 -17.036 1.00 42.47 104 GLY A C 1
ATOM 776 O O . GLY A 1 104 ? 13.611 -8.426 -16.245 1.00 42.47 104 GLY A O 1
#

Sequence (104 aa):
MNSPWIFLLVTTGLIAASAFFVAVEFALIAARRSRLEDAAPHSRAARAALRSASELSVLLAGSQLGITVCTLALGAVTKPAVHHWLTPAFRLWGAPPWLADLAG

Secondary structure (DSSP, 8-state):
---HHHHHHHHHHHHHHHHHHHHHHHHHHHHHSHHHHHHTTT-HHHHHHHHTHHHHHHHHHHHHHHHHHHHHHHHHHHHHHHHHHHHHHHHHHT--THHHHH--

Radius of gyration: 22.04 Å; chains: 1; bounding box: 50×19×59 Å